Protein AF-A0A7C3C7F3-F1 (afdb_monomer)

pLDDT: mean 93.75, std 6.96, range [56.25, 98.38]

Foldseek 3Di:
DDDDDDDQEDCDDDPPDPDNHDNPVPVCVVVVVVVVVVVVVVVVVVVVD

Solvent-accessible surface area (backbone atoms only — not comparable to full-atom values): 3293 Å² total; per-residue (Å²): 140,86,87,85,81,90,78,43,72,36,95,65,81,58,96,83,64,84,66,83,62,38,65,83,54,70,88,45,50,65,60,50,52,55,50,49,53,53,51,50,53,51,49,54,55,61,75,74,104

Organism: NCBI:txid202747

Secondary structure (DSSP, 8-state):
--------B-SS--TT--SS-BSS-GGGHHHHHHHHHHHHHHHHHHHT-

InterPro domains:
  IPR034505 Anaerobic coproporphyrinogen-III oxidase [PTHR13932] (3-43)
  IPR058240 Radical SAM superfamily [SSF102114] (2-46)

Sequence (49 aa):
MLLYIHIPFCDSKCSYCAFNSYVDKFHQRAAYMQALQQQLRHELHRFSA

Mean predicted aligned error: 3.43 Å

Structure (mmCIF, N/CA/C/O backbone):
data_AF-A0A7C3C7F3-F1
#
_entry.id   AF-A0A7C3C7F3-F1
#
loop_
_atom_site.group_PDB
_atom_site.id
_atom_site.type_symbol
_atom_site.label_atom_id
_atom_site.label_alt_id
_atom_site.label_comp_id
_atom_site.label_asym_id
_atom_site.label_entity_id
_atom_site.label_seq_id
_atom_site.pdbx_PDB_ins_code
_atom_site.Cartn_x
_atom_site.Cartn_y
_atom_site.Cartn_z
_atom_site.occupancy
_atom_site.B_iso_or_equiv
_atom_site.auth_seq_id
_atom_site.auth_comp_id
_atom_site.auth_asym_id
_atom_site.auth_atom_id
_atom_site.pdbx_PDB_model_num
ATOM 1 N N . MET A 1 1 ? -11.758 11.483 14.486 1.00 73.44 1 MET A N 1
ATOM 2 C CA . MET A 1 1 ? -11.304 10.223 13.861 1.00 73.44 1 MET A CA 1
ATOM 3 C C . MET A 1 1 ? -10.270 10.567 12.803 1.00 73.44 1 MET A C 1
ATOM 5 O O . MET A 1 1 ? -10.549 11.430 11.982 1.00 73.44 1 MET A O 1
ATOM 9 N N . LEU A 1 2 ? -9.080 9.971 12.873 1.00 88.38 2 LEU A N 1
ATOM 10 C CA . LEU A 1 2 ? -7.990 10.196 11.921 1.00 88.38 2 LEU A CA 1
ATOM 11 C C . LEU A 1 2 ? -7.800 8.914 11.104 1.00 88.38 2 LEU A C 1
ATOM 13 O O . LEU A 1 2 ? -7.743 7.833 11.684 1.00 88.38 2 LEU A O 1
ATOM 17 N N . LEU A 1 3 ? -7.733 9.034 9.780 1.00 91.56 3 LEU A N 1
ATOM 18 C CA . LEU A 1 3 ? -7.578 7.908 8.861 1.00 91.56 3 LEU A CA 1
ATOM 19 C C . LEU A 1 3 ? -6.279 8.077 8.076 1.00 91.56 3 LEU A C 1
ATOM 21 O O . LEU A 1 3 ? -6.082 9.090 7.409 1.00 91.56 3 LEU A O 1
ATOM 25 N N . TYR A 1 4 ? -5.417 7.067 8.144 1.00 95.56 4 TYR A N 1
ATOM 26 C CA . TYR A 1 4 ? -4.205 6.962 7.340 1.00 95.56 4 TYR A CA 1
ATOM 27 C C . TYR A 1 4 ? -4.296 5.721 6.455 1.00 95.56 4 TYR A C 1
ATOM 29 O O . TYR A 1 4 ? -4.656 4.643 6.927 1.00 95.56 4 TYR A O 1
ATOM 37 N N . ILE A 1 5 ? -3.962 5.876 5.175 1.00 96.00 5 ILE A N 1
ATOM 38 C CA . ILE A 1 5 ? -3.960 4.794 4.191 1.00 96.00 5 ILE A CA 1
ATOM 39 C C . ILE A 1 5 ? -2.599 4.795 3.499 1.00 96.00 5 ILE A C 1
ATOM 41 O O . ILE A 1 5 ? -2.205 5.794 2.899 1.00 96.00 5 ILE A O 1
ATOM 45 N N . HIS A 1 6 ? -1.890 3.668 3.561 1.00 95.75 6 HIS A N 1
ATOM 46 C CA . HIS A 1 6 ? -0.593 3.505 2.904 1.00 95.75 6 HIS A CA 1
ATOM 47 C C . HIS A 1 6 ? -0.747 2.914 1.504 1.00 95.75 6 HIS A C 1
ATOM 49 O O . HIS A 1 6 ? -1.054 1.731 1.393 1.00 95.75 6 HIS A O 1
ATOM 55 N N . ILE A 1 7 ? -0.488 3.687 0.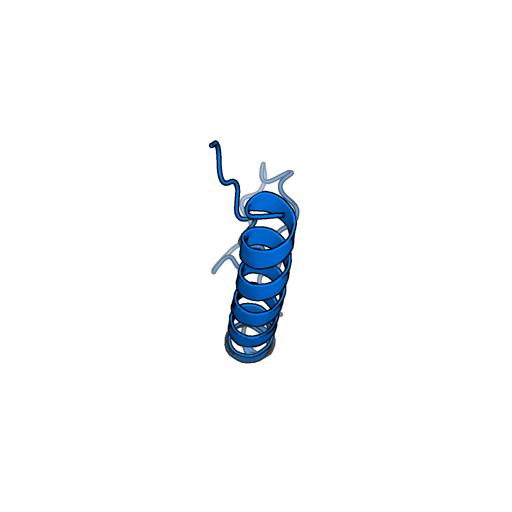447 1.00 96.00 7 ILE A N 1
ATOM 56 C CA . ILE A 1 7 ? -0.525 3.214 -0.948 1.00 96.00 7 ILE A CA 1
ATOM 57 C C . ILE A 1 7 ? 0.904 2.889 -1.420 1.00 96.00 7 ILE A C 1
ATOM 59 O O . ILE A 1 7 ? 1.683 3.809 -1.665 1.00 96.00 7 ILE A O 1
ATOM 63 N N . PRO A 1 8 ? 1.281 1.606 -1.581 1.00 95.81 8 PRO A N 1
ATOM 64 C CA . PRO A 1 8 ? 2.671 1.214 -1.804 1.00 95.81 8 PRO A CA 1
ATOM 65 C C . PRO A 1 8 ? 3.060 1.140 -3.291 1.00 95.81 8 PRO A C 1
ATOM 67 O O . PRO A 1 8 ? 4.019 0.452 -3.622 1.00 95.81 8 PRO A O 1
ATOM 70 N N . PHE A 1 9 ? 2.323 1.770 -4.207 1.00 96.44 9 PHE A N 1
ATOM 71 C CA . PHE A 1 9 ? 2.568 1.657 -5.652 1.00 96.44 9 PHE A CA 1
ATOM 72 C C . PHE A 1 9 ? 3.133 2.965 -6.208 1.00 96.44 9 PHE A C 1
ATOM 74 O O . PHE A 1 9 ? 2.541 4.023 -5.9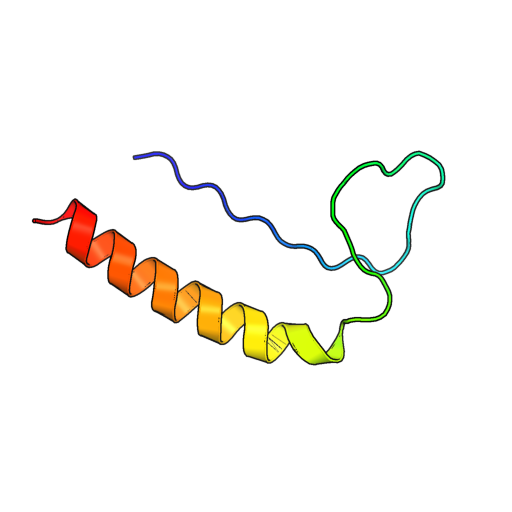94 1.00 96.44 9 PHE A O 1
ATOM 81 N N . CYS A 1 10 ? 4.245 2.892 -6.939 1.00 95.44 10 CYS A N 1
ATOM 82 C CA . CYS A 1 10 ? 4.883 4.052 -7.570 1.00 95.44 10 CYS A CA 1
ATOM 83 C C . CYS A 1 10 ? 5.332 3.709 -8.993 1.00 95.44 10 CYS A C 1
ATOM 85 O O . CYS A 1 10 ? 5.847 2.621 -9.206 1.00 95.44 10 CYS A O 1
ATOM 87 N N . ASP A 1 11 ? 5.192 4.631 -9.950 1.00 94.56 11 ASP A N 1
ATOM 88 C CA . ASP A 1 11 ? 5.638 4.430 -11.347 1.00 94.56 11 ASP A CA 1
ATOM 89 C C . ASP A 1 11 ? 7.157 4.285 -11.472 1.00 94.56 11 ASP A C 1
ATOM 91 O O . ASP A 1 11 ? 7.658 3.558 -12.327 1.00 94.56 11 ASP A O 1
ATOM 95 N N . SER A 1 12 ? 7.904 4.936 -10.585 1.00 9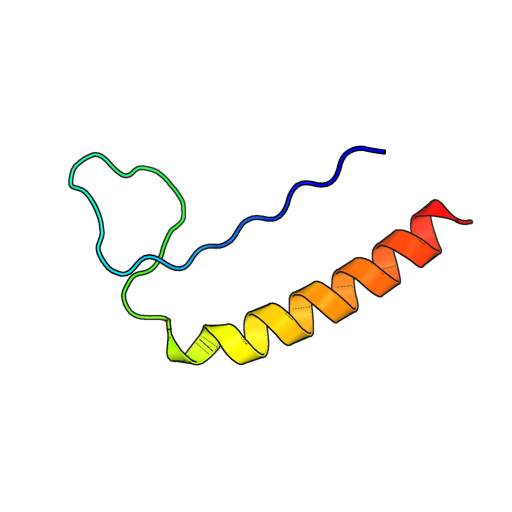4.50 12 SER A N 1
ATOM 96 C CA . SER A 1 12 ? 9.354 4.816 -10.499 1.00 94.50 12 SER A CA 1
ATOM 97 C C . SER A 1 12 ? 9.826 4.963 -9.054 1.00 94.50 12 SER A C 1
ATOM 99 O O . SER A 1 12 ? 9.123 5.511 -8.200 1.00 94.50 12 SER A O 1
ATOM 101 N N . LYS A 1 13 ? 11.022 4.438 -8.760 1.00 93.12 13 LYS A N 1
ATOM 102 C CA . LYS A 1 13 ? 11.647 4.556 -7.442 1.00 93.12 13 LYS A CA 1
ATOM 103 C C . LYS A 1 13 ? 12.702 5.650 -7.491 1.00 93.12 13 LYS A C 1
ATOM 105 O O . LYS A 1 13 ? 13.721 5.497 -8.158 1.00 93.12 13 LYS A O 1
ATOM 110 N N . CYS A 1 14 ? 12.459 6.752 -6.784 1.00 95.31 14 CYS A N 1
ATOM 111 C CA . CYS A 1 14 ? 13.451 7.814 -6.643 1.00 95.31 14 CYS A CA 1
ATOM 112 C C . CYS A 1 14 ? 14.680 7.293 -5.882 1.00 95.31 14 CYS A C 1
ATOM 114 O O . CYS A 1 14 ? 14.541 6.485 -4.962 1.00 95.31 14 CYS A O 1
ATOM 116 N N . SER A 1 15 ? 15.867 7.808 -6.204 1.00 94.69 15 SER A N 1
ATOM 117 C CA . SER A 1 15 ? 17.137 7.410 -5.571 1.00 94.69 15 SER A CA 1
ATOM 118 C C . SER A 1 15 ? 17.167 7.626 -4.054 1.00 94.69 15 SER A C 1
ATOM 120 O O . SER A 1 15 ? 17.840 6.895 -3.338 1.00 94.69 15 SER A O 1
ATOM 122 N N . TYR A 1 16 ? 16.409 8.603 -3.561 1.00 94.94 16 TYR A N 1
ATOM 123 C CA . TYR A 1 16 ? 16.283 8.936 -2.141 1.00 94.94 16 TYR A CA 1
ATOM 124 C C . TYR A 1 16 ? 15.055 8.298 -1.467 1.00 94.94 16 TYR A C 1
ATOM 126 O O . TYR A 1 16 ? 14.791 8.555 -0.293 1.00 94.94 16 TYR A O 1
ATOM 134 N N . CYS A 1 17 ? 14.245 7.518 -2.192 1.00 95.25 17 CYS A N 1
ATOM 135 C CA . CYS A 1 17 ? 12.978 7.018 -1.664 1.00 95.25 17 CYS A CA 1
ATOM 136 C C . CYS A 1 17 ? 13.198 5.887 -0.646 1.00 95.25 17 CYS A C 1
ATOM 138 O O . CYS A 1 17 ? 13.485 4.747 -1.018 1.00 95.25 17 CYS A O 1
ATOM 140 N N . ALA A 1 18 ? 12.983 6.199 0.636 1.00 94.50 18 ALA A N 1
ATOM 141 C CA . ALA A 1 18 ? 12.993 5.240 1.744 1.00 94.50 18 ALA A CA 1
ATOM 142 C C . ALA A 1 18 ? 11.594 4.693 2.102 1.00 94.50 18 ALA A C 1
ATOM 144 O O . ALA A 1 18 ? 11.458 3.883 3.017 1.00 94.50 18 ALA A O 1
ATOM 145 N N . PHE A 1 19 ? 10.542 5.118 1.395 1.00 94.38 19 PHE A N 1
ATOM 146 C CA . PHE A 1 19 ? 9.183 4.638 1.643 1.00 94.38 19 PHE A CA 1
ATOM 147 C C . PHE A 1 19 ? 8.998 3.201 1.155 1.00 94.38 19 PHE A C 1
ATOM 149 O O . PHE A 1 19 ? 9.545 2.797 0.121 1.00 94.38 19 PHE A O 1
ATOM 156 N N . ASN A 1 20 ? 8.158 2.444 1.868 1.0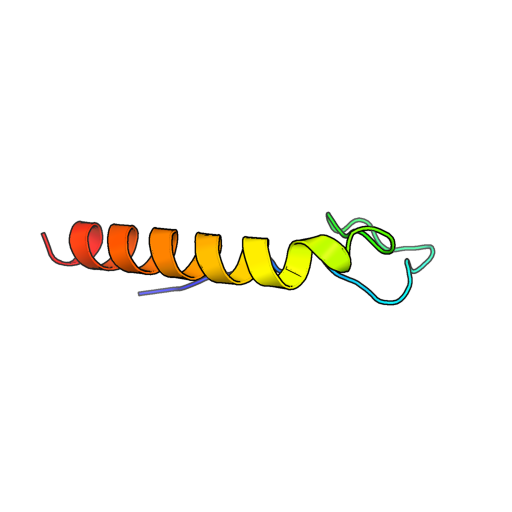0 93.25 20 ASN A N 1
ATOM 157 C CA . ASN A 1 20 ? 7.760 1.104 1.454 1.00 93.25 20 ASN A CA 1
ATOM 158 C C . ASN A 1 20 ? 6.857 1.175 0.209 1.00 93.25 20 ASN A C 1
ATOM 160 O O . ASN A 1 20 ? 5.634 1.280 0.310 1.00 93.25 20 ASN A O 1
ATOM 164 N N . SER A 1 21 ? 7.499 1.174 -0.956 1.00 94.62 21 SER A N 1
ATOM 165 C CA . SER A 1 21 ? 6.906 1.346 -2.278 1.00 94.62 21 SER A CA 1
ATOM 166 C C . SER A 1 21 ? 7.490 0.344 -3.274 1.00 94.62 21 SER A C 1
ATOM 168 O O . SER A 1 21 ? 8.673 -0.018 -3.199 1.00 94.62 21 SER A O 1
ATOM 170 N N . TYR A 1 22 ? 6.651 -0.073 -4.217 1.00 95.25 22 TYR A N 1
ATOM 171 C CA . TYR A 1 22 ? 6.923 -1.063 -5.250 1.00 95.25 22 TYR A CA 1
ATOM 172 C C . TYR A 1 22 ? 6.598 -0.483 -6.627 1.00 95.25 22 TYR A C 1
ATOM 174 O O . TYR A 1 22 ? 5.557 0.151 -6.811 1.00 95.25 22 TYR A O 1
ATOM 182 N N . VAL A 1 23 ? 7.478 -0.750 -7.591 1.00 95.50 23 VAL A N 1
ATOM 183 C CA . VAL A 1 23 ? 7.357 -0.295 -8.990 1.00 95.50 23 VAL A CA 1
ATOM 184 C C . VAL A 1 23 ? 6.971 -1.420 -9.954 1.00 95.50 23 VAL A C 1
ATOM 186 O O . VAL A 1 23 ? 6.700 -1.190 -11.122 1.00 95.50 23 VAL A O 1
ATOM 189 N N . ASP A 1 24 ? 6.936 -2.658 -9.471 1.00 94.94 24 ASP A N 1
ATOM 190 C CA . ASP A 1 24 ? 6.740 -3.883 -10.253 1.00 94.94 24 ASP A CA 1
ATOM 191 C C . ASP A 1 24 ? 5.451 -4.639 -9.869 1.00 94.94 24 ASP A C 1
ATOM 193 O O . ASP A 1 24 ? 5.070 -5.628 -10.496 1.00 94.94 24 ASP A O 1
ATOM 197 N N . LYS A 1 25 ? 4.716 -4.150 -8.862 1.00 94.31 25 LYS A N 1
ATOM 198 C CA . LYS A 1 25 ? 3.518 -4.811 -8.305 1.00 94.31 25 LYS A CA 1
ATOM 199 C C . LYS A 1 25 ? 2.190 -4.206 -8.757 1.00 94.31 25 LYS A C 1
ATOM 201 O O . LYS A 1 25 ? 1.167 -4.383 -8.101 1.00 94.31 25 LYS A O 1
ATOM 206 N N . PHE A 1 26 ? 2.159 -3.529 -9.901 1.00 94.50 26 PHE A N 1
ATOM 207 C CA . PHE A 1 26 ? 0.943 -2.877 -10.406 1.00 94.50 26 PHE A CA 1
ATOM 208 C C . PHE A 1 26 ? -0.238 -3.816 -10.649 1.00 94.50 26 PHE A C 1
ATOM 210 O O . PHE A 1 26 ? -1.389 -3.393 -10.509 1.00 94.50 26 PHE A O 1
ATOM 217 N N . HIS A 1 27 ? 0.039 -5.083 -10.965 1.00 96.12 27 HIS A N 1
ATOM 218 C CA . HIS A 1 27 ? -0.971 -6.132 -11.110 1.00 96.12 27 HIS A CA 1
ATOM 219 C C . HIS A 1 27 ? -1.763 -6.371 -9.810 1.00 96.12 27 HIS A C 1
ATOM 221 O O . HIS A 1 27 ? -2.900 -6.829 -9.855 1.00 96.12 27 HIS A O 1
ATOM 227 N N . GLN A 1 28 ? -1.203 -6.003 -8.653 1.00 96.81 28 GLN A N 1
ATOM 228 C CA . GLN A 1 28 ? -1.832 -6.184 -7.343 1.00 96.81 28 GLN A CA 1
ATOM 229 C C . GLN A 1 28 ? -2.741 -5.018 -6.941 1.00 96.81 28 GLN A C 1
ATOM 231 O O . GLN A 1 28 ? -3.451 -5.139 -5.948 1.00 96.81 28 GLN A O 1
ATOM 236 N N . ARG A 1 29 ? -2.770 -3.902 -7.689 1.00 95.75 29 ARG A N 1
ATOM 237 C CA . ARG A 1 29 ? -3.552 -2.702 -7.323 1.00 95.75 29 ARG A CA 1
ATOM 238 C C . ARG A 1 29 ? -5.030 -3.002 -7.090 1.00 95.75 29 ARG A C 1
ATOM 240 O O . ARG A 1 29 ? -5.599 -2.531 -6.111 1.00 95.75 29 ARG A O 1
ATOM 247 N N . ALA A 1 30 ? -5.639 -3.795 -7.972 1.00 97.38 30 ALA A N 1
ATOM 248 C CA . ALA A 1 30 ? -7.051 -4.150 -7.865 1.00 97.38 30 ALA A CA 1
ATOM 249 C C . ALA A 1 30 ? -7.327 -4.975 -6.598 1.00 97.38 30 ALA A C 1
ATOM 251 O O . ALA A 1 30 ? -8.202 -4.621 -5.811 1.00 97.38 30 ALA A O 1
ATOM 252 N N . ALA A 1 31 ? -6.524 -6.016 -6.362 1.00 98.12 31 ALA A N 1
ATOM 253 C CA . ALA A 1 31 ? -6.636 -6.858 -5.173 1.00 98.12 31 ALA A CA 1
ATOM 254 C C . ALA A 1 31 ? -6.375 -6.064 -3.880 1.00 98.12 31 ALA A C 1
ATOM 256 O O . ALA A 1 31 ? -7.110 -6.203 -2.905 1.00 98.12 31 ALA A O 1
ATOM 257 N N . TYR A 1 32 ? -5.379 -5.174 -3.889 1.00 97.88 32 TYR A N 1
ATOM 258 C CA . TYR A 1 32 ? -5.083 -4.278 -2.774 1.00 97.88 32 TYR A CA 1
ATOM 259 C C . TYR A 1 32 ? -6.278 -3.370 -2.449 1.00 97.88 32 TYR A C 1
ATOM 261 O O . TYR A 1 32 ? -6.663 -3.264 -1.288 1.00 97.88 32 TYR A O 1
ATOM 269 N N . MET A 1 33 ? -6.907 -2.757 -3.459 1.00 97.69 33 MET A N 1
ATOM 270 C CA . MET A 1 33 ? -8.073 -1.893 -3.239 1.00 97.69 33 MET A CA 1
ATOM 271 C C . MET A 1 33 ? -9.276 -2.669 -2.691 1.00 97.69 33 MET A C 1
ATOM 273 O O . MET A 1 33 ? -9.969 -2.170 -1.804 1.00 97.69 33 MET A O 1
ATOM 277 N N . GLN A 1 34 ? -9.500 -3.901 -3.156 1.00 98.38 34 GLN A N 1
ATOM 278 C CA . GLN A 1 34 ? -10.549 -4.772 -2.614 1.00 98.38 34 GLN A CA 1
ATOM 279 C C . GLN A 1 34 ? -10.296 -5.109 -1.137 1.00 98.38 34 GLN A C 1
ATOM 281 O O . GLN A 1 34 ? -11.203 -4.983 -0.309 1.00 98.38 34 GLN A O 1
ATOM 286 N N . ALA A 1 35 ? -9.057 -5.472 -0.792 1.00 98.25 35 ALA A N 1
ATOM 287 C CA . ALA A 1 35 ? -8.662 -5.761 0.584 1.00 98.25 35 ALA A CA 1
ATOM 288 C C . ALA A 1 35 ? -8.790 -4.523 1.489 1.00 98.25 35 ALA A C 1
ATOM 290 O O 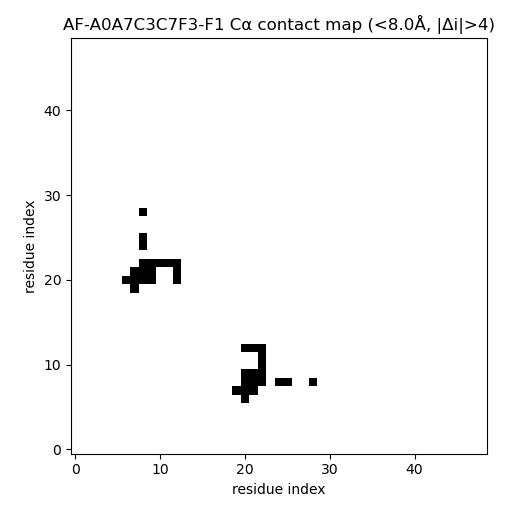. ALA A 1 35 ? -9.345 -4.616 2.585 1.00 98.25 35 ALA 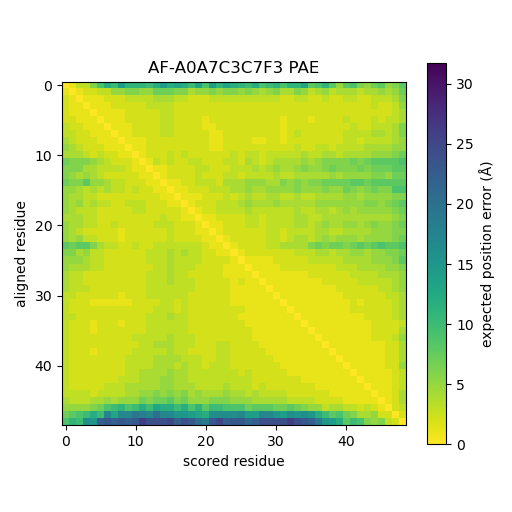A O 1
ATOM 291 N N . LEU A 1 36 ? -8.368 -3.349 1.008 1.00 97.94 36 LEU A N 1
ATOM 292 C CA . LEU A 1 36 ? -8.486 -2.082 1.731 1.00 97.94 36 LEU A CA 1
ATOM 293 C C . LEU A 1 36 ? -9.948 -1.757 2.066 1.00 97.94 36 LEU A C 1
ATOM 295 O O . LEU A 1 36 ? -10.258 -1.379 3.194 1.00 97.94 36 LEU A O 1
ATOM 299 N N . GLN A 1 37 ? -10.865 -1.941 1.112 1.00 97.69 37 GLN A N 1
ATOM 300 C CA . GLN A 1 37 ? -12.296 -1.731 1.344 1.00 97.69 37 GLN A CA 1
ATOM 301 C C . GLN A 1 37 ? -12.868 -2.708 2.376 1.00 97.69 37 GLN A C 1
ATOM 303 O O . GLN A 1 37 ? -13.703 -2.320 3.196 1.00 97.69 37 GLN A O 1
ATOM 308 N N . GLN A 1 38 ? -12.445 -3.974 2.34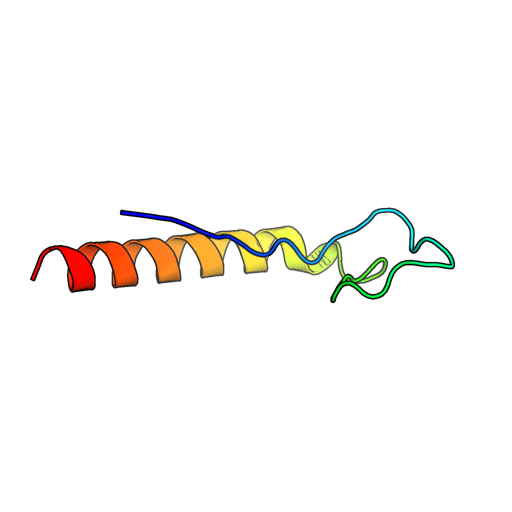0 1.00 98.19 38 GLN A N 1
ATOM 309 C CA . GLN A 1 38 ? -12.860 -4.969 3.327 1.00 98.19 38 GLN A CA 1
ATOM 310 C C . GLN A 1 38 ? -12.366 -4.600 4.730 1.00 98.19 38 GLN A C 1
ATOM 312 O O . GLN A 1 38 ? -13.161 -4.613 5.671 1.00 98.19 38 GLN A O 1
ATOM 317 N N . GLN A 1 39 ? -11.095 -4.212 4.859 1.00 97.12 39 GLN A N 1
ATOM 318 C CA . GLN A 1 39 ? -10.523 -3.768 6.127 1.00 97.12 39 GLN A CA 1
ATOM 319 C C . GLN A 1 39 ? -11.233 -2.515 6.649 1.00 97.12 39 GLN A C 1
ATOM 321 O O . GLN A 1 39 ? -11.613 -2.475 7.814 1.00 97.12 39 GLN A O 1
ATOM 326 N N . LEU A 1 40 ? -11.479 -1.516 5.797 1.00 95.94 40 LEU A N 1
ATOM 327 C CA . LEU A 1 40 ? -12.159 -0.289 6.211 1.00 95.94 40 LEU A CA 1
ATOM 328 C C . LEU A 1 40 ? -13.566 -0.571 6.752 1.00 95.94 40 LEU A C 1
ATOM 330 O O . LEU A 1 40 ? -13.939 -0.024 7.786 1.00 95.94 40 LEU A O 1
ATOM 334 N N . ARG A 1 41 ? -14.337 -1.453 6.098 1.00 96.25 41 ARG A N 1
ATOM 335 C CA . ARG A 1 41 ? -15.658 -1.875 6.599 1.00 96.25 41 ARG A CA 1
ATOM 336 C C . ARG A 1 41 ? -15.565 -2.536 7.973 1.00 96.25 41 ARG A C 1
ATOM 338 O O . ARG A 1 41 ? -16.379 -2.234 8.842 1.00 96.25 41 ARG A O 1
ATOM 345 N N . HIS A 1 42 ? -14.576 -3.406 8.168 1.00 96.25 42 HIS A N 1
ATOM 346 C CA . HIS A 1 42 ? -14.332 -4.050 9.456 1.00 96.25 42 HIS A CA 1
ATOM 347 C C . HIS A 1 42 ? -13.990 -3.026 10.548 1.00 96.25 42 HIS A C 1
ATOM 349 O O . HIS A 1 42 ? -14.582 -3.051 11.625 1.00 96.25 42 HIS A O 1
ATOM 355 N N . GLU A 1 43 ? -13.092 -2.087 10.253 1.00 95.06 43 GLU A N 1
ATOM 356 C CA . GLU A 1 43 ? -12.682 -1.051 11.201 1.00 95.06 43 GLU A CA 1
ATOM 357 C C . GLU A 1 43 ? -13.830 -0.106 11.553 1.00 95.06 43 GLU A C 1
ATOM 359 O O . GLU A 1 43 ? -14.045 0.168 12.727 1.00 95.06 43 GLU A O 1
ATOM 364 N N . LEU A 1 44 ? -14.622 0.344 10.576 1.00 94.19 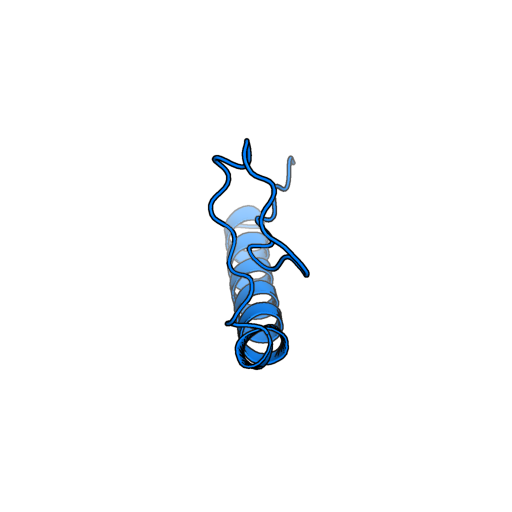44 LEU A N 1
ATOM 365 C CA . LEU A 1 44 ? -15.788 1.1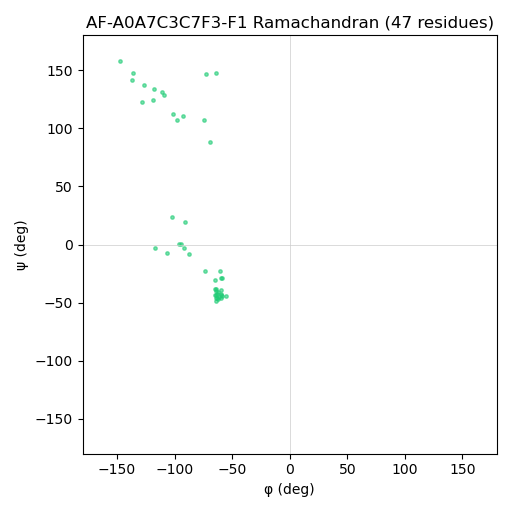96 10.837 1.00 94.19 44 LEU A CA 1
ATOM 366 C C . LEU A 1 44 ? -16.812 0.507 11.745 1.00 94.19 44 LEU A C 1
ATOM 368 O O . LEU A 1 44 ? -17.359 1.152 12.639 1.00 94.19 44 LEU A O 1
ATOM 372 N N . HIS A 1 45 ? -17.039 -0.797 11.556 1.00 94.50 45 HIS A N 1
ATOM 373 C CA . HIS A 1 45 ? -17.894 -1.572 12.454 1.00 94.50 45 HIS A CA 1
ATOM 374 C C . HIS A 1 45 ? -17.298 -1.639 13.865 1.00 94.50 45 HIS A C 1
ATOM 376 O O . HIS A 1 45 ? -18.013 -1.442 14.841 1.00 94.50 45 HIS A O 1
ATOM 382 N N . ARG A 1 46 ? -15.984 -1.870 13.981 1.00 93.06 46 ARG A N 1
ATOM 383 C CA . ARG A 1 46 ? -15.272 -1.911 15.267 1.00 93.06 46 ARG A CA 1
ATOM 384 C C . ARG A 1 46 ? -15.280 -0.567 15.999 1.00 93.06 46 ARG A C 1
ATOM 386 O O . ARG A 1 46 ? -15.391 -0.560 17.213 1.00 93.06 46 ARG A O 1
ATOM 393 N N . PHE A 1 47 ? -15.161 0.547 15.279 1.00 88.62 47 PHE A N 1
ATOM 394 C CA . PHE A 1 47 ? -15.211 1.901 15.845 1.00 88.62 47 PHE A CA 1
ATOM 395 C C . PHE A 1 47 ? -16.619 2.345 16.258 1.00 88.62 47 PHE A C 1
ATOM 397 O O . PHE A 1 47 ? -16.739 3.274 17.051 1.00 88.62 47 PHE A O 1
ATOM 404 N N . SER A 1 48 ? -17.664 1.741 15.686 1.00 78.44 48 SER A N 1
ATOM 405 C CA . SER A 1 48 ? -19.063 2.073 15.998 1.00 78.44 48 SER A CA 1
ATOM 406 C C . SER A 1 48 ? -19.653 1.210 17.123 1.00 78.44 48 SER A C 1
ATOM 408 O O . SER A 1 48 ? -20.810 1.417 17.484 1.00 78.44 48 SER A O 1
ATOM 410 N N . ALA A 1 49 ? -18.885 0.240 17.631 1.00 56.25 49 ALA A N 1
ATOM 411 C CA . ALA A 1 49 ? -19.211 -0.630 18.760 1.00 56.25 49 ALA A CA 1
ATOM 412 C C . ALA A 1 49 ? -18.534 -0.123 20.041 1.00 56.25 49 ALA A C 1
ATOM 414 O O . ALA A 1 49 ? -19.150 -0.281 21.117 1.00 56.25 49 ALA A O 1
#

Radius of gyration: 13.96 Å; Cα contacts (8 Å, |Δi|>4): 18; chains: 1; bounding box: 36×17×30 Å